Protein AF-A0A7S1ZWK5-F1 (afdb_monomer_lite)

Foldseek 3Di:
DVQKDKDFAPAWDFAFKDKFFDDDPPLQFQFKKWKWFALDHDPDRVVCVDPVNVVRIDTQDMWGADGVRGITMDGGPGTDTHRMMMIGRPDTDDDPPPDDD

Organism: Trieres chinensis (NCBI:txid1514140)

Secondary structure (DSSP, 8-state):
-TTEEEEEEEEEEEEEEEEEE---TT---EEEEEEEEE----SSTTGGGSGGGGGG-EEEEEEE--TT--EEEEEEEEEEEEEEEEEEEEEEPPP------

Radius of gyration: 15.37 Å; chains: 1; bounding box: 41×22×47 Å

pLDDT: mean 90.52, std 11.63, range [41.53, 98.31]

Structure (mmCIF, N/CA/C/O backbone):
data_AF-A0A7S1ZWK5-F1
#
_entry.id   AF-A0A7S1ZWK5-F1
#
loop_
_atom_site.group_PDB
_atom_site.id
_atom_site.type_symbol
_atom_site.label_atom_id
_atom_site.label_alt_id
_atom_site.label_comp_id
_atom_site.label_asym_id
_atom_site.label_entity_id
_atom_site.label_seq_id
_atom_site.pdbx_PDB_ins_code
_atom_site.Cartn_x
_atom_site.Cartn_y
_atom_site.Cartn_z
_atom_site.occupancy
_atom_site.B_iso_or_equiv
_atom_site.auth_seq_id
_atom_site.auth_comp_id
_atom_site.auth_asym_id
_atom_site.auth_atom_id
_atom_site.pdbx_PDB_model_num
ATOM 1 N N . ALA A 1 1 ? -8.407 -5.250 -11.833 1.00 64.88 1 ALA A N 1
ATOM 2 C CA . ALA A 1 1 ? -7.344 -4.417 -12.429 1.00 64.88 1 ALA A CA 1
ATOM 3 C C . ALA A 1 1 ? -6.062 -5.240 -12.571 1.00 64.88 1 ALA A C 1
ATOM 5 O O . ALA A 1 1 ? -5.727 -5.975 -11.651 1.00 64.88 1 ALA A O 1
ATOM 6 N N . GLU A 1 2 ? -5.389 -5.172 -13.724 1.00 78.69 2 GLU A N 1
ATOM 7 C CA . GLU A 1 2 ? -4.199 -5.983 -14.065 1.00 78.69 2 GLU A CA 1
ATOM 8 C C . GLU A 1 2 ? -2.979 -5.692 -13.168 1.00 78.69 2 GLU A C 1
ATOM 10 O O . GLU A 1 2 ? -2.162 -6.573 -12.901 1.00 78.69 2 GLU A O 1
ATOM 15 N N . PHE A 1 3 ? -2.874 -4.461 -12.670 1.00 89.75 3 PHE A N 1
ATOM 16 C CA . PHE A 1 3 ? -1.720 -3.952 -11.927 1.00 89.75 3 PHE A CA 1
ATOM 17 C C . PHE A 1 3 ? -2.019 -3.747 -10.442 1.00 89.75 3 PHE A C 1
ATOM 19 O O . PHE A 1 3 ? -1.500 -2.832 -9.806 1.00 89.75 3 PHE A O 1
ATOM 26 N N . THR A 1 4 ? -2.886 -4.592 -9.888 1.00 93.56 4 THR A N 1
ATOM 27 C CA . THR A 1 4 ? -3.359 -4.446 -8.515 1.00 93.56 4 THR A CA 1
ATOM 28 C C . THR A 1 4 ? -3.321 -5.776 -7.782 1.00 93.56 4 THR A C 1
ATOM 30 O O . THR A 1 4 ? -3.795 -6.791 -8.289 1.00 93.56 4 THR A O 1
ATOM 33 N N . SER A 1 5 ? -2.800 -5.749 -6.559 1.00 93.88 5 SER A N 1
ATOM 34 C CA . SER A 1 5 ? -2.851 -6.864 -5.616 1.00 93.88 5 SER A CA 1
ATOM 35 C C . SER A 1 5 ? -3.766 -6.512 -4.448 1.00 93.88 5 SER A C 1
ATOM 37 O O . SER A 1 5 ? -3.692 -5.405 -3.916 1.00 93.88 5 SER A O 1
ATOM 39 N N . PHE A 1 6 ? -4.601 -7.462 -4.033 1.00 96.12 6 PHE A N 1
ATOM 40 C CA . PHE A 1 6 ? -5.518 -7.324 -2.902 1.00 96.12 6 PHE A CA 1
ATOM 41 C C . PHE A 1 6 ? -5.129 -8.312 -1.809 1.00 96.12 6 PHE A C 1
ATOM 43 O O . PHE A 1 6 ? -4.804 -9.462 -2.102 1.00 96.12 6 PHE A O 1
ATOM 50 N N . VAL A 1 7 ? -5.172 -7.863 -0.558 1.00 95.88 7 VAL A N 1
ATOM 51 C CA . VAL A 1 7 ? -4.855 -8.677 0.616 1.00 95.88 7 VAL A CA 1
ATOM 52 C C . VAL A 1 7 ? -5.953 -8.495 1.653 1.00 95.88 7 VAL A C 1
ATOM 54 O O . VAL A 1 7 ? -6.209 -7.378 2.099 1.00 95.88 7 VAL A O 1
ATOM 57 N N . GLN A 1 8 ? -6.566 -9.603 2.061 1.00 96.50 8 GLN A N 1
ATOM 58 C CA . GLN A 1 8 ? -7.478 -9.662 3.198 1.00 96.50 8 GLN A CA 1
ATOM 59 C C . GLN A 1 8 ? -6.686 -10.033 4.451 1.00 96.50 8 GLN A C 1
ATOM 61 O O . GLN A 1 8 ? -5.955 -11.026 4.470 1.00 96.50 8 GLN A O 1
ATOM 66 N N . LEU A 1 9 ? -6.810 -9.231 5.505 1.00 95.69 9 LEU A N 1
ATOM 67 C CA . LEU A 1 9 ? -6.202 -9.537 6.793 1.00 95.69 9 LEU A CA 1
ATOM 68 C C . LEU A 1 9 ? -7.127 -10.463 7.582 1.00 95.69 9 LEU A C 1
ATOM 70 O O . LEU A 1 9 ? -8.345 -10.299 7.578 1.00 95.69 9 LEU A O 1
ATOM 74 N N . LYS A 1 10 ? -6.541 -11.402 8.333 1.00 93.44 10 LYS A N 1
ATOM 75 C CA . LYS A 1 10 ? -7.302 -12.312 9.206 1.00 93.44 10 LYS A CA 1
ATOM 76 C C . LYS A 1 10 ? -8.130 -11.556 10.253 1.00 93.44 10 LYS A C 1
ATOM 78 O O . LYS A 1 10 ? -9.217 -11.987 10.619 1.00 93.44 10 LYS A O 1
ATOM 83 N N . PHE A 1 11 ? -7.601 -10.432 10.730 1.00 94.12 11 PHE A N 1
ATOM 84 C CA . PHE A 1 11 ? -8.244 -9.547 11.691 1.00 94.12 11 PHE A CA 1
ATOM 85 C C . PHE A 1 11 ? -7.999 -8.097 11.299 1.00 94.12 11 PHE A C 1
ATOM 87 O O . PHE A 1 11 ? -7.081 -7.787 10.538 1.00 94.12 11 PHE A O 1
ATOM 94 N N . ARG A 1 12 ? -8.794 -7.198 11.876 1.00 96.75 12 ARG A N 1
ATOM 95 C CA . ARG A 1 12 ? -8.535 -5.768 11.780 1.00 96.75 12 ARG A CA 1
ATOM 96 C C . ARG A 1 12 ? -7.293 -5.422 12.605 1.00 96.75 12 ARG A C 1
ATOM 98 O O . ARG A 1 12 ? -7.235 -5.748 13.788 1.00 96.75 12 ARG A O 1
ATOM 105 N N . LEU A 1 13 ? -6.322 -4.763 11.983 1.00 97.31 13 LEU A N 1
ATOM 106 C CA . LEU A 1 13 ? -5.044 -4.401 12.596 1.00 97.31 13 LEU A CA 1
ATOM 107 C C . LEU A 1 13 ? -4.774 -2.907 12.428 1.00 97.31 13 LEU A C 1
ATOM 109 O O . LEU A 1 13 ? -5.136 -2.312 11.413 1.00 97.31 13 LEU A O 1
ATOM 113 N N . ALA A 1 14 ? -4.113 -2.312 13.419 1.00 98.06 14 ALA A N 1
ATOM 114 C CA . ALA A 1 14 ? -3.497 -1.001 13.273 1.00 98.06 14 ALA A CA 1
ATOM 115 C C . ALA A 1 14 ? -2.137 -1.176 12.582 1.00 98.06 14 ALA A C 1
ATOM 117 O O . ALA A 1 14 ? -1.234 -1.808 13.127 1.00 98.06 14 ALA A O 1
ATOM 118 N N . ILE A 1 15 ? -2.006 -0.644 11.372 1.00 97.25 15 ILE A N 1
ATOM 119 C CA . ILE A 1 15 ? -0.796 -0.720 10.555 1.00 97.25 15 ILE A CA 1
ATOM 120 C C . ILE A 1 15 ? -0.005 0.564 10.754 1.00 97.25 15 ILE A C 1
ATOM 122 O O . ILE A 1 15 ? -0.542 1.649 10.552 1.00 97.25 15 ILE A O 1
ATOM 126 N N . SER A 1 16 ? 1.266 0.441 11.124 1.00 97.75 16 SER A N 1
ATOM 127 C CA . SER A 1 16 ? 2.194 1.565 11.316 1.00 97.75 16 SER A CA 1
ATOM 128 C C . SER A 1 16 ? 3.328 1.594 10.290 1.00 97.75 16 SER A C 1
ATOM 130 O O . SER A 1 16 ? 3.933 2.640 10.070 1.00 97.75 16 SER A O 1
ATOM 132 N N . GLU A 1 17 ? 3.621 0.468 9.645 1.00 97.69 17 GLU A N 1
ATOM 133 C CA . GLU A 1 17 ? 4.715 0.343 8.689 1.00 97.69 17 GLU A CA 1
ATOM 134 C C . GLU A 1 17 ? 4.375 -0.707 7.633 1.00 97.69 17 GLU A C 1
ATOM 136 O O . GLU A 1 17 ? 3.726 -1.715 7.920 1.00 97.69 17 GLU A O 1
ATOM 141 N N .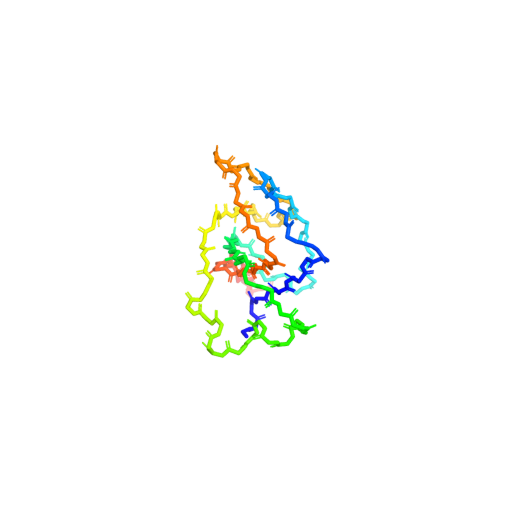 VAL A 1 18 ? 4.822 -0.462 6.404 1.00 96.56 18 VAL A N 1
ATOM 142 C CA . VAL A 1 18 ? 4.656 -1.377 5.276 1.00 96.56 18 VAL A CA 1
ATOM 143 C C . VAL A 1 18 ? 6.026 -1.650 4.678 1.00 96.56 18 VAL A C 1
ATOM 145 O O . VAL A 1 18 ? 6.741 -0.722 4.312 1.00 96.56 18 VAL A O 1
ATOM 148 N N . HIS A 1 19 ? 6.358 -2.933 4.538 1.00 96.69 19 HIS A N 1
ATOM 149 C CA . HIS A 1 19 ? 7.559 -3.417 3.858 1.00 96.69 19 HIS A CA 1
ATOM 150 C C . HIS A 1 19 ? 7.132 -4.291 2.684 1.00 96.69 19 HIS A C 1
ATOM 152 O O . HIS A 1 19 ? 6.445 -5.292 2.884 1.00 96.69 19 HIS A O 1
ATOM 158 N N . LEU A 1 20 ? 7.537 -3.935 1.467 1.00 94.25 20 LEU A N 1
ATOM 159 C CA . LEU A 1 20 ? 7.258 -4.718 0.268 1.00 94.25 20 LEU A CA 1
ATOM 160 C C . LEU A 1 20 ? 8.535 -5.318 -0.304 1.00 94.25 20 LEU A C 1
ATOM 162 O O . LEU A 1 20 ? 9.557 -4.644 -0.425 1.00 94.25 20 LEU A O 1
ATOM 166 N N . SER A 1 21 ? 8.433 -6.584 -0.705 1.00 93.69 21 SER A N 1
ATOM 167 C CA . SER A 1 21 ? 9.378 -7.238 -1.607 1.00 93.69 21 SER A CA 1
ATOM 168 C C . SER A 1 21 ? 8.663 -7.542 -2.918 1.00 93.69 21 SER A C 1
ATOM 170 O O . SER A 1 21 ? 7.636 -8.217 -2.922 1.00 93.69 21 SER A O 1
ATOM 172 N N . VAL A 1 22 ? 9.185 -7.020 -4.022 1.00 89.81 22 VAL A N 1
ATOM 173 C CA . VAL A 1 22 ? 8.607 -7.151 -5.358 1.00 89.81 22 VAL A CA 1
ATOM 174 C C . VAL A 1 22 ? 9.461 -8.092 -6.192 1.00 89.81 22 VAL A C 1
ATOM 176 O O . VAL A 1 22 ? 10.672 -7.911 -6.325 1.00 89.81 22 VAL A O 1
ATOM 179 N N . THR A 1 23 ? 8.806 -9.080 -6.794 1.00 87.81 23 THR A N 1
ATOM 180 C CA . THR A 1 23 ? 9.389 -9.959 -7.808 1.00 87.81 23 THR A CA 1
ATOM 181 C C . THR A 1 23 ? 8.702 -9.673 -9.135 1.00 87.81 23 THR A C 1
ATOM 183 O O . THR A 1 23 ? 7.506 -9.915 -9.284 1.00 87.81 23 THR A O 1
ATOM 186 N N . ASP A 1 24 ? 9.454 -9.151 -10.102 1.00 79.12 24 ASP A N 1
ATOM 187 C CA . ASP A 1 24 ? 8.944 -8.841 -11.437 1.00 79.12 24 ASP A CA 1
ATOM 188 C C . ASP A 1 24 ? 9.630 -9.712 -12.500 1.00 79.12 24 ASP A C 1
ATOM 190 O O . ASP A 1 24 ? 10.603 -9.287 -13.126 1.00 79.12 24 ASP A O 1
ATOM 194 N N . PRO A 1 25 ? 9.130 -10.937 -12.737 1.00 76.50 25 PRO A N 1
ATOM 195 C CA . PRO A 1 25 ? 9.724 -11.847 -13.715 1.00 76.50 25 PRO A CA 1
ATOM 196 C C . PRO A 1 25 ? 9.603 -11.335 -15.157 1.00 76.50 25 PRO A C 1
ATOM 198 O O . PRO A 1 25 ? 10.284 -11.835 -16.045 1.00 76.50 25 PRO A O 1
ATOM 201 N N . ARG A 1 26 ? 8.736 -10.344 -15.413 1.00 75.19 26 ARG A N 1
ATOM 202 C CA . ARG A 1 26 ? 8.509 -9.780 -16.751 1.00 75.19 26 ARG A CA 1
ATOM 203 C C . ARG A 1 26 ? 9.366 -8.546 -17.026 1.00 75.19 26 ARG A C 1
ATOM 205 O O . ARG A 1 26 ? 9.275 -8.000 -18.126 1.00 75.19 26 ARG A O 1
ATOM 212 N N . GLY A 1 27 ? 10.152 -8.078 -16.052 1.00 75.50 27 GLY A N 1
ATOM 213 C CA . GLY A 1 27 ? 11.000 -6.894 -16.201 1.00 75.50 27 GLY A CA 1
ATOM 214 C C . GLY A 1 27 ? 10.220 -5.659 -16.665 1.00 75.50 27 GLY A C 1
ATOM 215 O O . GLY A 1 27 ? 10.681 -4.920 -17.533 1.00 75.50 27 GLY A O 1
ATOM 216 N N . ARG A 1 28 ? 8.996 -5.470 -16.161 1.00 78.62 28 ARG A N 1
ATOM 217 C CA . ARG A 1 28 ? 8.217 -4.236 -16.338 1.00 78.62 28 ARG A CA 1
ATOM 218 C C . ARG A 1 28 ? 8.820 -3.077 -15.542 1.00 78.62 28 ARG A C 1
ATOM 220 O O . ARG A 1 28 ? 8.599 -1.939 -15.919 1.00 78.62 28 ARG A O 1
ATOM 227 N N . LEU A 1 29 ? 9.613 -3.372 -14.506 1.00 88.38 29 LEU A N 1
ATOM 228 C CA . LEU A 1 29 ? 10.346 -2.414 -13.677 1.00 88.38 29 LEU A CA 1
ATOM 229 C C . LEU A 1 29 ? 9.399 -1.398 -13.033 1.00 88.38 29 LEU A C 1
ATOM 231 O O . LEU A 1 29 ? 9.368 -0.230 -13.410 1.00 88.38 29 LEU A O 1
ATOM 235 N N . VAL A 1 30 ? 8.606 -1.846 -12.059 1.00 91.94 30 VAL A N 1
ATOM 236 C CA . VAL A 1 30 ? 7.736 -0.939 -11.299 1.00 91.94 30 VAL A CA 1
ATOM 237 C C . VAL A 1 30 ? 8.561 0.157 -10.614 1.00 91.94 30 VAL A C 1
ATOM 239 O O . VAL A 1 30 ? 9.618 -0.106 -10.042 1.00 91.94 30 VAL A O 1
ATOM 242 N N . LYS A 1 31 ? 8.067 1.390 -10.698 1.00 94.69 31 LYS A N 1
ATOM 243 C CA . LYS A 1 31 ? 8.673 2.587 -10.109 1.00 94.69 31 LYS A CA 1
ATOM 244 C C . LYS A 1 31 ? 7.888 3.053 -8.891 1.00 94.69 31 LYS A C 1
ATOM 246 O O . LYS A 1 31 ? 8.484 3.305 -7.848 1.00 94.69 31 LYS A O 1
ATOM 251 N N . THR A 1 32 ? 6.564 3.115 -9.010 1.00 96.12 32 THR A N 1
ATOM 252 C CA . THR A 1 32 ? 5.693 3.704 -7.987 1.00 96.12 32 THR A CA 1
ATOM 253 C C . THR A 1 32 ? 4.572 2.734 -7.631 1.00 96.12 32 THR A C 1
ATOM 255 O O . THR A 1 32 ? 3.865 2.245 -8.512 1.00 96.12 32 THR A O 1
ATOM 258 N N . ILE A 1 33 ? 4.399 2.462 -6.336 1.00 97.19 33 ILE A N 1
ATOM 259 C CA . ILE A 1 33 ? 3.345 1.593 -5.801 1.00 97.19 33 ILE A CA 1
ATOM 260 C C . ILE A 1 33 ? 2.487 2.395 -4.827 1.00 97.19 33 ILE A C 1
ATOM 262 O O . ILE A 1 33 ? 2.976 2.846 -3.793 1.00 97.19 33 ILE A O 1
ATOM 266 N N . GLY A 1 34 ? 1.204 2.554 -5.135 1.00 97.69 34 GLY A N 1
ATOM 267 C CA . GLY A 1 34 ? 0.223 3.111 -4.212 1.00 97.69 34 GLY A CA 1
ATOM 268 C C . GLY A 1 34 ? -0.209 2.063 -3.191 1.00 97.69 34 GLY A C 1
ATOM 269 O O . GLY A 1 34 ? -0.479 0.914 -3.551 1.00 97.69 34 GLY A O 1
ATOM 270 N N . VAL A 1 35 ? -0.279 2.455 -1.920 1.00 98.00 35 VAL A N 1
ATOM 271 C CA . VAL A 1 35 ? -0.747 1.597 -0.829 1.00 98.00 35 VAL A CA 1
ATOM 272 C C . VAL A 1 35 ? -2.044 2.159 -0.277 1.00 98.00 35 VAL A C 1
ATOM 274 O O . VAL A 1 35 ? -2.105 3.306 0.171 1.00 98.00 35 VAL A O 1
ATOM 277 N N . TYR A 1 36 ? -3.080 1.332 -0.320 1.00 98.00 36 TYR A N 1
ATOM 278 C CA . TYR A 1 36 ? -4.427 1.679 0.096 1.00 98.00 36 TYR A CA 1
ATOM 279 C C . TYR A 1 36 ? -4.927 0.683 1.130 1.00 98.00 36 TYR A C 1
ATOM 281 O O . TYR A 1 36 ? -4.520 -0.480 1.151 1.00 98.00 36 TYR A O 1
ATOM 289 N N . PHE A 1 37 ? -5.857 1.131 1.957 1.00 98.12 37 PHE A N 1
ATOM 290 C CA . PHE A 1 37 ? -6.481 0.312 2.977 1.00 98.12 37 PHE A CA 1
ATOM 291 C C . PHE A 1 37 ? -7.985 0.551 3.033 1.00 98.12 37 PHE A C 1
ATOM 293 O O . PHE A 1 37 ? -8.506 1.543 2.523 1.00 98.12 37 PHE A O 1
ATOM 300 N N . THR A 1 38 ? -8.672 -0.374 3.690 1.00 97.69 38 THR A N 1
ATOM 301 C CA . THR A 1 38 ? -10.040 -0.176 4.159 1.00 97.69 38 THR A CA 1
ATOM 302 C C . THR A 1 38 ? -10.259 -0.972 5.446 1.00 97.69 38 THR A C 1
ATOM 304 O O . THR A 1 38 ? -9.790 -2.113 5.550 1.00 97.69 38 THR A O 1
ATOM 307 N N . PRO A 1 39 ? -10.947 -0.415 6.461 1.00 97.38 39 PRO A N 1
ATOM 308 C CA . PRO A 1 39 ? -11.289 -1.145 7.680 1.00 97.38 39 PRO A CA 1
ATOM 309 C C . PRO A 1 39 ? -12.474 -2.103 7.484 1.00 97.38 39 PRO A C 1
ATOM 311 O O . PRO A 1 39 ? -12.757 -2.903 8.382 1.00 97.38 39 PRO A O 1
ATOM 314 N N . ARG A 1 40 ? -13.201 -2.017 6.359 1.00 95.50 40 ARG A N 1
ATOM 315 C CA . ARG A 1 40 ? -14.408 -2.814 6.110 1.00 95.50 40 ARG A CA 1
ATOM 316 C C . ARG A 1 40 ? -14.040 -4.261 5.804 1.00 95.50 40 ARG A C 1
ATOM 318 O O . ARG A 1 40 ? -13.302 -4.502 4.859 1.00 95.50 40 ARG A O 1
ATOM 325 N N . GLN A 1 41 ? -14.546 -5.202 6.596 1.00 93.62 41 GLN A N 1
ATOM 326 C CA . GLN A 1 41 ? -14.307 -6.634 6.409 1.00 93.62 41 GLN A CA 1
ATOM 327 C C . GLN A 1 41 ? -15.122 -7.183 5.233 1.00 93.62 41 GLN A C 1
ATOM 329 O O . GLN A 1 41 ? -16.205 -6.677 4.949 1.00 93.62 41 GLN A O 1
ATOM 334 N N . VAL A 1 42 ? -14.594 -8.229 4.603 1.00 94.19 42 VAL A N 1
ATOM 335 C CA . VAL A 1 42 ? -15.253 -9.027 3.558 1.00 94.19 42 VAL A CA 1
ATOM 336 C C . VAL A 1 42 ? -15.261 -10.492 3.976 1.00 94.19 42 VAL A C 1
ATOM 338 O O . VAL A 1 42 ? -14.439 -10.885 4.814 1.00 94.19 42 VAL A O 1
ATOM 341 N N . GLY A 1 43 ? -16.174 -11.284 3.417 1.00 91.75 43 GLY A N 1
ATOM 342 C CA . GLY A 1 43 ? -16.162 -12.737 3.573 1.00 91.75 43 GLY A CA 1
ATOM 343 C C . GLY A 1 43 ? -15.087 -13.379 2.699 1.00 91.75 43 GLY A C 1
ATOM 344 O O . GLY A 1 43 ? -14.358 -14.252 3.167 1.00 91.75 43 GLY A O 1
ATOM 345 N N . ASP A 1 44 ? -14.941 -12.881 1.472 1.00 91.62 44 ASP A N 1
ATOM 346 C CA . ASP A 1 44 ? -13.990 -13.365 0.473 1.00 91.62 44 ASP A CA 1
ATOM 347 C C . ASP A 1 44 ? -13.171 -12.229 -0.168 1.00 91.62 44 ASP A C 1
ATOM 349 O O . ASP A 1 44 ? -13.648 -11.112 -0.380 1.00 91.62 44 ASP A O 1
ATOM 353 N N . VAL A 1 45 ? -11.921 -12.523 -0.539 1.00 91.56 45 VAL A N 1
ATOM 354 C CA . VAL A 1 45 ? -11.015 -11.554 -1.184 1.00 91.56 45 VAL A CA 1
ATOM 355 C C . VAL A 1 45 ? -11.520 -11.093 -2.561 1.00 91.56 45 VAL A C 1
ATOM 357 O O . VAL A 1 45 ? -11.125 -10.031 -3.042 1.00 91.56 45 VAL A O 1
ATOM 360 N N . GLY A 1 46 ? -12.381 -11.871 -3.221 1.00 92.56 46 GLY A N 1
ATOM 361 C CA . GLY A 1 46 ? -13.020 -11.530 -4.487 1.00 92.56 46 GLY A CA 1
ATOM 362 C C . GLY A 1 46 ? -13.948 -10.321 -4.387 1.00 92.56 46 GLY A C 1
ATOM 363 O O . GLY A 1 46 ? -13.985 -9.528 -5.327 1.00 92.56 46 GLY A O 1
ATOM 364 N N . GLU A 1 47 ? -14.602 -10.113 -3.240 1.00 93.19 47 GLU A N 1
ATOM 365 C CA . GLU A 1 47 ? -15.475 -8.953 -2.989 1.00 93.19 47 GLU A CA 1
ATOM 366 C C . GLU A 1 47 ? -14.709 -7.627 -3.096 1.00 93.19 47 GLU A C 1
ATOM 368 O O . GLU A 1 47 ? -15.233 -6.627 -3.573 1.00 93.19 47 GLU A O 1
ATOM 373 N N . LEU A 1 48 ? -13.420 -7.623 -2.739 1.00 93.75 48 LEU A N 1
ATOM 374 C CA . LEU A 1 48 ? -12.559 -6.435 -2.801 1.00 93.75 48 LEU A CA 1
ATOM 375 C C . LEU A 1 48 ? -12.337 -5.900 -4.220 1.00 93.75 48 LEU A C 1
ATOM 377 O O . LEU A 1 48 ? -11.867 -4.771 -4.385 1.00 93.75 48 LEU A O 1
ATOM 381 N N . LYS A 1 49 ? -12.613 -6.726 -5.235 1.00 92.00 49 LYS A N 1
ATOM 382 C CA . LYS A 1 49 ? -12.454 -6.392 -6.653 1.00 92.00 49 LYS A CA 1
ATOM 383 C C . LYS A 1 49 ? -13.728 -5.815 -7.268 1.00 92.00 49 LYS A C 1
ATOM 385 O O . LYS A 1 49 ? -13.661 -5.381 -8.415 1.00 92.00 49 LYS A O 1
ATOM 390 N N . ALA A 1 50 ? -14.852 -5.863 -6.555 1.00 90.50 50 ALA A N 1
ATOM 391 C CA . ALA A 1 50 ? -16.129 -5.366 -7.039 1.00 90.50 50 ALA A CA 1
ATOM 392 C C . ALA A 1 50 ? -16.168 -3.828 -7.055 1.00 90.50 50 ALA A C 1
ATOM 394 O O . ALA A 1 50 ? -15.489 -3.154 -6.272 1.00 90.50 50 ALA A O 1
ATOM 395 N N . ASP A 1 51 ? -16.962 -3.272 -7.970 1.00 87.81 51 ASP A N 1
ATOM 396 C CA . ASP A 1 51 ? -17.026 -1.825 -8.210 1.00 87.81 51 ASP A CA 1
ATOM 397 C C . ASP A 1 51 ? -17.570 -1.049 -7.002 1.00 87.81 51 ASP A C 1
ATOM 399 O O . ASP A 1 51 ? -17.146 0.078 -6.741 1.00 87.81 51 ASP A O 1
ATOM 403 N N . ASP A 1 52 ? -18.451 -1.665 -6.213 1.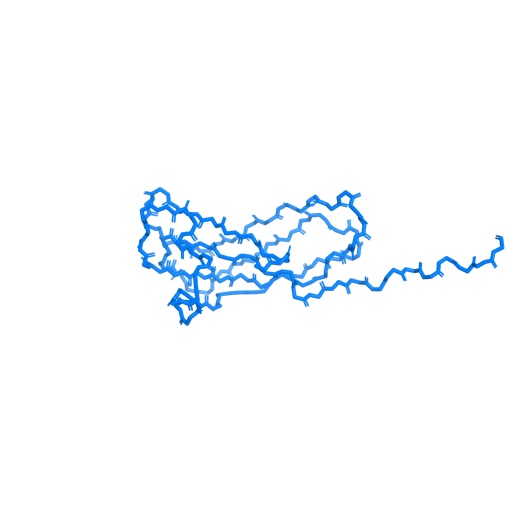00 89.19 52 ASP A N 1
ATOM 404 C CA . ASP A 1 52 ? -18.998 -1.096 -4.977 1.00 89.19 52 ASP A CA 1
ATOM 405 C C . ASP A 1 52 ? -17.936 -0.922 -3.875 1.00 89.19 52 ASP A C 1
ATOM 407 O O . ASP A 1 52 ? -18.082 -0.069 -2.996 1.00 89.19 52 ASP A O 1
ATOM 411 N N . TYR A 1 53 ? -16.838 -1.680 -3.944 1.00 89.31 53 TYR A N 1
ATOM 412 C CA . TYR A 1 53 ? -15.692 -1.559 -3.046 1.00 89.31 53 TYR A CA 1
ATOM 413 C C . TYR A 1 53 ? -14.689 -0.487 -3.479 1.00 89.31 53 TYR A C 1
ATOM 415 O O . TYR A 1 53 ? -13.917 -0.001 -2.649 1.00 89.31 53 TYR A O 1
ATOM 423 N N . SER A 1 54 ? -14.708 -0.078 -4.750 1.00 89.94 54 SER A N 1
ATOM 424 C CA . SER A 1 54 ? -13.827 0.961 -5.297 1.00 89.94 54 SER A CA 1
ATOM 425 C C . SER A 1 54 ? -13.773 2.256 -4.455 1.00 89.94 54 SER A C 1
ATOM 427 O O . SER A 1 54 ? -12.667 2.666 -4.087 1.00 89.94 54 SER A O 1
ATOM 429 N N . PRO A 1 55 ? -14.904 2.873 -4.040 1.00 94.38 55 PRO A N 1
ATOM 430 C CA . PRO A 1 55 ? -14.885 4.110 -3.249 1.00 94.38 55 PRO A CA 1
ATOM 431 C C . PRO A 1 55 ? -14.442 3.920 -1.789 1.00 94.38 55 PRO A C 1
ATOM 433 O O . PRO A 1 55 ? -14.241 4.902 -1.078 1.00 94.38 55 PRO A O 1
ATOM 436 N N . LEU A 1 56 ? -14.304 2.678 -1.314 1.00 95.62 56 LEU A N 1
ATOM 437 C CA . LEU A 1 56 ? -13.958 2.376 0.079 1.00 95.62 56 LEU A CA 1
ATOM 438 C C . LEU A 1 56 ? -12.447 2.355 0.333 1.00 95.62 56 LEU A C 1
ATOM 440 O O . LEU A 1 56 ? -12.026 2.232 1.487 1.00 95.62 56 LEU A O 1
ATOM 444 N N . TRP A 1 57 ? -11.638 2.439 -0.723 1.00 97.19 57 TRP A N 1
ATOM 445 C CA . TRP A 1 57 ? -10.184 2.449 -0.631 1.00 97.19 57 TRP A CA 1
ATOM 446 C C . TRP A 1 57 ? -9.659 3.833 -0.267 1.00 97.19 57 TRP A C 1
ATOM 448 O O . TRP A 1 57 ? -9.883 4.810 -0.975 1.00 97.19 57 TRP A O 1
ATOM 458 N N . GLN A 1 58 ? -8.874 3.896 0.803 1.00 97.62 58 GLN A N 1
ATOM 459 C CA . GLN A 1 58 ? -8.184 5.107 1.234 1.00 97.62 58 GLN A CA 1
ATOM 460 C C . GLN A 1 58 ? -6.685 4.926 1.039 1.00 97.62 58 GLN A C 1
ATOM 462 O O . GLN A 1 5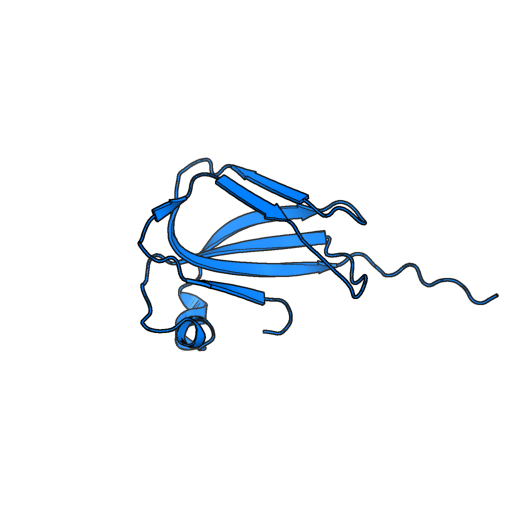8 ? -6.124 3.923 1.477 1.00 97.62 58 GLN A O 1
ATOM 467 N N . GLN A 1 59 ? -6.023 5.875 0.379 1.00 97.50 59 GLN A N 1
ATOM 468 C CA . GLN A 1 59 ? -4.572 5.826 0.227 1.00 97.50 59 GLN A CA 1
ATOM 469 C C . GLN A 1 59 ? -3.904 6.190 1.553 1.00 97.50 59 GLN A C 1
ATOM 471 O O . GLN A 1 59 ? -4.238 7.207 2.155 1.00 97.50 59 GLN A O 1
ATOM 476 N N . CYS A 1 60 ? -2.955 5.373 2.003 1.00 96.94 60 CYS A N 1
ATOM 477 C CA . CYS A 1 60 ? -2.170 5.643 3.209 1.00 96.94 60 CYS A CA 1
ATOM 478 C C . CYS A 1 60 ? -0.681 5.850 2.924 1.00 96.94 60 CYS A C 1
ATOM 480 O O . CYS A 1 60 ? 0.048 6.319 3.794 1.00 96.94 60 CYS A O 1
ATOM 482 N N . GLY A 1 61 ? -0.220 5.547 1.712 1.00 96.62 61 GLY A N 1
ATOM 483 C CA . GLY A 1 61 ? 1.149 5.836 1.328 1.00 96.62 61 GLY A CA 1
ATOM 484 C C . GLY A 1 61 ? 1.455 5.531 -0.125 1.00 96.62 61 GLY A C 1
ATOM 485 O O . GLY A 1 61 ? 0.625 5.018 -0.883 1.00 96.62 61 GLY A O 1
ATOM 486 N N . THR A 1 62 ? 2.691 5.847 -0.481 1.00 97.00 62 THR A N 1
ATOM 487 C CA . THR A 1 62 ? 3.284 5.549 -1.778 1.00 97.00 62 THR A CA 1
ATOM 488 C C . THR A 1 62 ? 4.691 5.029 -1.541 1.00 97.00 62 THR A C 1
ATOM 490 O O . THR A 1 62 ? 5.441 5.582 -0.739 1.00 97.00 62 THR A O 1
ATOM 493 N N . LEU A 1 63 ? 5.043 3.958 -2.237 1.00 96.62 63 LEU A N 1
ATOM 494 C CA . LEU A 1 63 ? 6.370 3.366 -2.232 1.00 96.62 63 LEU A CA 1
ATOM 495 C C . LEU A 1 63 ? 7.046 3.638 -3.567 1.00 96.62 63 LEU A C 1
ATOM 497 O O . LEU A 1 63 ? 6.461 3.391 -4.621 1.00 96.62 63 LEU A O 1
ATOM 501 N N . SER A 1 64 ? 8.292 4.090 -3.499 1.00 95.31 64 SER A N 1
ATOM 502 C CA . SER A 1 64 ? 9.144 4.277 -4.667 1.00 95.31 64 SER A CA 1
ATOM 503 C C . SER A 1 64 ? 10.206 3.186 -4.698 1.00 95.31 64 SER A C 1
ATOM 505 O O . SER A 1 64 ? 10.898 2.954 -3.706 1.00 95.31 64 SER A O 1
ATOM 507 N N . LEU A 1 65 ? 10.345 2.526 -5.840 1.00 94.06 65 LEU A N 1
ATOM 508 C CA . LEU A 1 65 ? 11.404 1.566 -6.117 1.00 94.06 65 LEU A CA 1
ATOM 509 C C . LEU A 1 65 ? 12.394 2.195 -7.086 1.00 94.06 65 LEU A C 1
ATOM 511 O O . LEU A 1 65 ? 11.997 2.823 -8.064 1.00 94.06 65 LEU A O 1
ATOM 515 N N . SER A 1 66 ? 13.687 2.012 -6.824 1.00 92.19 66 SER A N 1
ATOM 516 C CA . SER A 1 66 ? 14.719 2.318 -7.811 1.00 92.19 66 SER A CA 1
ATOM 517 C C . SER A 1 66 ? 14.600 1.377 -9.012 1.00 92.19 66 SER A C 1
ATOM 519 O O . SER A 1 66 ? 14.009 0.298 -8.931 1.00 92.19 66 SER A O 1
ATOM 521 N N . ARG A 1 67 ? 15.192 1.755 -10.148 1.00 90.12 67 ARG A N 1
ATOM 522 C CA . ARG A 1 67 ? 15.225 0.895 -11.336 1.00 90.12 67 ARG A CA 1
ATOM 523 C C . ARG A 1 67 ? 15.914 -0.434 -11.003 1.00 90.12 67 ARG A C 1
ATOM 525 O O . ARG A 1 67 ? 17.085 -0.445 -10.639 1.00 90.12 67 ARG A O 1
ATOM 532 N N . GLY A 1 68 ? 15.183 -1.543 -11.129 1.00 85.75 68 GLY A N 1
ATOM 533 C CA . GLY A 1 68 ? 15.660 -2.884 -10.754 1.00 85.75 68 GLY A CA 1
ATOM 534 C C . GLY A 1 68 ? 15.639 -3.172 -9.246 1.00 85.75 68 GLY A C 1
ATOM 535 O O . GLY A 1 68 ? 16.019 -4.263 -8.829 1.00 85.75 68 GLY A O 1
ATOM 536 N N . GLY A 1 69 ? 15.185 -2.222 -8.427 1.00 90.31 69 GLY A N 1
ATOM 537 C CA . GLY A 1 69 ? 14.985 -2.412 -7.000 1.00 90.31 69 GLY A CA 1
ATOM 538 C C . GLY A 1 69 ? 13.861 -3.406 -6.722 1.00 90.31 69 GLY A C 1
ATOM 539 O O . GLY A 1 69 ? 12.853 -3.457 -7.424 1.00 90.31 69 GLY A O 1
ATOM 540 N N . THR A 1 70 ? 14.037 -4.195 -5.668 1.00 92.00 70 THR A N 1
ATOM 541 C CA . THR A 1 70 ? 13.092 -5.251 -5.275 1.00 92.00 70 THR A CA 1
ATOM 542 C C . THR A 1 70 ? 12.466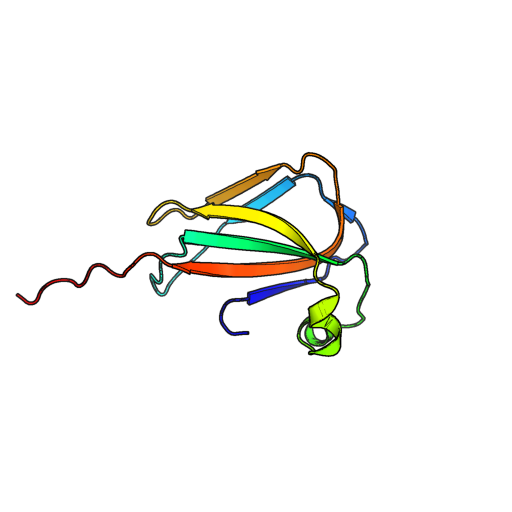 -5.008 -3.911 1.00 92.00 70 THR A C 1
ATOM 544 O O . THR A 1 70 ? 11.613 -5.783 -3.497 1.00 92.00 70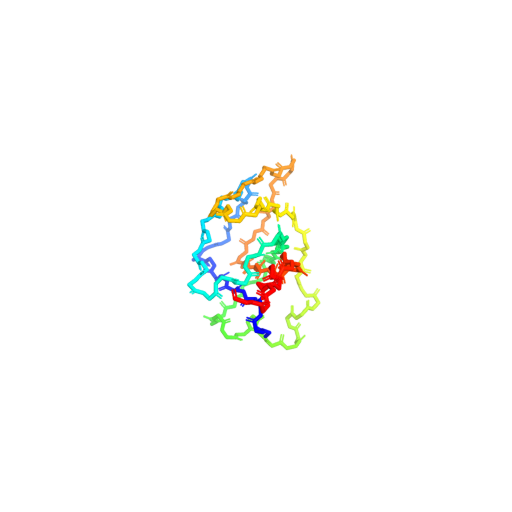 THR A O 1
ATOM 547 N N . ARG A 1 71 ? 12.878 -3.963 -3.186 1.00 94.56 71 ARG A N 1
ATOM 548 C CA . ARG A 1 71 ? 12.408 -3.682 -1.825 1.00 94.56 71 ARG A CA 1
ATOM 549 C C . ARG A 1 71 ? 12.118 -2.206 -1.630 1.00 94.56 71 ARG A C 1
ATOM 551 O O . ARG A 1 71 ? 12.924 -1.370 -2.025 1.00 94.56 71 ARG A O 1
ATOM 558 N N . ALA A 1 72 ? 11.001 -1.913 -0.980 1.00 95.50 72 ALA A N 1
ATOM 559 C CA . ALA A 1 72 ? 10.648 -0.569 -0.551 1.00 95.50 72 ALA A CA 1
ATOM 560 C C . ALA A 1 72 ? 9.829 -0.644 0.741 1.00 95.50 72 ALA A C 1
ATOM 562 O O . ALA A 1 72 ? 9.063 -1.590 0.944 1.00 95.50 72 ALA A O 1
ATOM 563 N N . SER A 1 73 ? 9.987 0.350 1.608 1.00 96.81 73 SER A N 1
ATOM 564 C CA . SER A 1 73 ? 9.216 0.461 2.841 1.00 96.81 73 SER A CA 1
ATOM 565 C C . SER A 1 73 ? 8.862 1.908 3.155 1.00 96.81 73 SER A C 1
ATOM 567 O O . SER A 1 73 ? 9.520 2.841 2.692 1.00 96.81 73 SER A O 1
ATOM 569 N N . PHE A 1 74 ? 7.793 2.094 3.925 1.00 96.31 74 PHE A N 1
ATOM 570 C CA . PHE A 1 74 ? 7.445 3.387 4.500 1.00 96.31 74 PHE A CA 1
ATOM 571 C C . PHE A 1 74 ? 6.802 3.209 5.872 1.00 96.31 74 PHE A C 1
ATOM 573 O O . PHE A 1 74 ? 6.137 2.205 6.142 1.00 96.31 74 PHE A O 1
ATOM 580 N N . LYS A 1 75 ? 6.984 4.221 6.722 1.00 97.31 75 LYS A N 1
ATOM 581 C CA . LYS A 1 75 ? 6.336 4.339 8.029 1.00 97.31 75 LYS A CA 1
ATOM 582 C C . LYS A 1 75 ? 5.218 5.363 7.950 1.00 97.31 75 LYS A C 1
ATOM 584 O O . LYS A 1 75 ? 5.391 6.434 7.374 1.00 97.31 75 LYS A O 1
ATOM 589 N N . LEU A 1 76 ? 4.087 5.031 8.549 1.00 95.56 76 LEU A N 1
ATOM 590 C CA . LEU A 1 76 ? 2.960 5.934 8.701 1.00 95.56 76 LEU A CA 1
ATOM 591 C C . LEU A 1 76 ? 3.208 6.862 9.888 1.00 95.56 76 LEU A C 1
ATOM 593 O O . LEU A 1 76 ? 3.578 6.407 10.969 1.00 95.56 76 LEU A O 1
ATOM 597 N N . THR A 1 77 ? 2.946 8.158 9.711 1.00 94.06 77 THR A N 1
ATOM 598 C CA . THR A 1 77 ? 2.977 9.129 10.819 1.00 94.06 77 THR A CA 1
ATOM 599 C C . THR A 1 77 ? 1.919 8.805 11.872 1.00 94.06 77 THR A C 1
ATOM 601 O O . THR A 1 77 ? 2.133 9.005 13.064 1.00 94.06 77 THR A O 1
ATOM 604 N N . THR A 1 78 ? 0.777 8.273 11.436 1.00 94.94 78 THR A N 1
ATOM 605 C CA . THR A 1 78 ? -0.306 7.820 12.306 1.00 94.94 78 THR A CA 1
ATOM 606 C C . THR A 1 78 ? -0.757 6.440 11.845 1.00 94.94 78 THR A C 1
ATOM 608 O O . THR A 1 78 ? -1.044 6.283 10.656 1.00 94.94 78 THR A O 1
ATOM 611 N N . PRO A 1 79 ? -0.826 5.437 12.741 1.00 97.56 79 PRO A N 1
ATOM 612 C CA . PRO A 1 79 ? -1.287 4.114 12.358 1.00 97.56 79 PRO A CA 1
ATOM 613 C C . PRO A 1 79 ? -2.689 4.148 11.746 1.00 97.56 79 PRO A C 1
ATOM 615 O O . PRO A 1 79 ? -3.577 4.833 12.255 1.00 97.56 79 PRO A O 1
ATOM 618 N N . VAL A 1 80 ? -2.901 3.375 10.682 1.00 97.62 80 VAL A N 1
ATOM 619 C CA . VAL A 1 80 ? -4.213 3.235 10.039 1.00 97.62 80 VAL A CA 1
ATOM 620 C C . VAL A 1 80 ? -4.834 1.899 10.401 1.00 97.62 80 VAL A C 1
ATOM 622 O O . VAL A 1 80 ? -4.164 0.868 10.429 1.00 97.62 80 VAL A O 1
ATOM 625 N N . VAL A 1 81 ? -6.130 1.902 10.681 1.00 98.31 81 VAL A N 1
ATOM 626 C CA . VAL A 1 81 ? -6.861 0.680 11.005 1.00 98.31 81 VAL A CA 1
ATOM 627 C C . VAL A 1 81 ? -7.348 0.036 9.711 1.00 98.31 81 VAL A C 1
ATOM 629 O O . VAL A 1 81 ? -8.176 0.605 9.004 1.00 98.31 81 VAL A O 1
ATOM 632 N N . ALA A 1 82 ? -6.861 -1.164 9.410 1.00 98.19 82 ALA A N 1
ATOM 633 C CA . ALA A 1 82 ? -7.158 -1.872 8.172 1.00 98.19 82 ALA A CA 1
ATOM 634 C C . ALA A 1 82 ? -7.702 -3.276 8.443 1.00 98.19 82 ALA A C 1
ATOM 636 O O . ALA A 1 82 ? -7.264 -3.961 9.364 1.00 98.19 82 ALA A O 1
ATOM 637 N N . ALA A 1 83 ? -8.645 -3.708 7.610 1.00 97.81 83 ALA A N 1
ATOM 638 C CA . ALA A 1 83 ? -9.033 -5.108 7.445 1.00 97.81 83 ALA A CA 1
ATOM 639 C C . ALA A 1 83 ? -8.567 -5.652 6.088 1.00 97.81 83 ALA A C 1
ATOM 641 O O . ALA A 1 83 ? -8.360 -6.852 5.952 1.00 97.81 83 ALA A O 1
ATOM 642 N N . ASN A 1 84 ? -8.368 -4.774 5.101 1.00 97.94 84 ASN A N 1
ATOM 643 C CA . ASN A 1 84 ? -7.842 -5.136 3.793 1.00 97.94 84 ASN A CA 1
ATOM 644 C C . ASN A 1 84 ? -6.829 -4.105 3.306 1.00 97.94 84 ASN A C 1
ATOM 646 O O . ASN A 1 84 ? -6.894 -2.928 3.676 1.00 97.94 84 ASN A O 1
ATOM 650 N N . LEU A 1 85 ? -5.931 -4.561 2.439 1.00 97.62 85 LEU A N 1
ATOM 651 C CA . LEU A 1 85 ? -4.928 -3.758 1.757 1.00 97.62 85 LEU A CA 1
ATOM 652 C C . LEU A 1 85 ? -5.058 -3.921 0.243 1.00 97.62 85 LEU A C 1
ATOM 654 O O . LEU A 1 85 ? -5.340 -5.013 -0.255 1.00 97.62 85 LEU A O 1
ATOM 658 N N . LYS A 1 86 ? -4.802 -2.834 -0.479 1.00 97.38 86 LYS A N 1
ATOM 659 C CA . LYS A 1 86 ? -4.676 -2.807 -1.935 1.00 97.38 86 LYS A CA 1
ATOM 660 C C . LYS A 1 86 ? -3.333 -2.180 -2.293 1.00 97.38 86 LYS A C 1
ATOM 662 O O . LYS A 1 86 ? -2.999 -1.098 -1.813 1.00 97.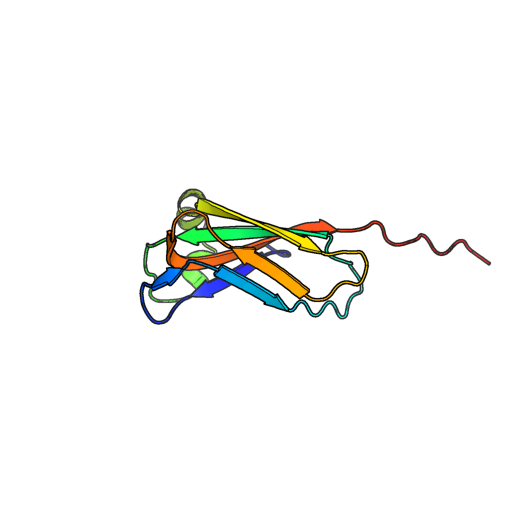38 86 LYS A O 1
ATOM 667 N N . PHE A 1 87 ? -2.584 -2.860 -3.152 1.00 96.94 87 PHE A N 1
ATOM 668 C CA . PHE A 1 87 ? -1.327 -2.379 -3.718 1.00 96.94 87 PHE A CA 1
ATOM 669 C C . PHE A 1 87 ? -1.514 -2.164 -5.209 1.00 96.94 87 PHE A C 1
ATOM 671 O O . PHE A 1 87 ? -1.855 -3.106 -5.922 1.00 96.94 87 PHE A O 1
ATOM 678 N N . GLU A 1 88 ? -1.297 -0.942 -5.675 1.00 95.75 88 GLU A N 1
ATOM 679 C CA . GLU A 1 88 ? -1.519 -0.555 -7.066 1.00 95.75 88 GLU A CA 1
ATOM 680 C C . GLU A 1 88 ? -0.202 -0.113 -7.697 1.00 95.75 88 GLU A C 1
ATOM 682 O O . GLU A 1 88 ? 0.465 0.775 -7.172 1.00 95.75 88 GLU A O 1
ATOM 687 N N . TYR A 1 89 ? 0.207 -0.744 -8.797 1.00 94.19 89 TYR A N 1
ATOM 688 C CA . TYR A 1 89 ? 1.415 -0.355 -9.523 1.00 94.19 89 TYR A CA 1
ATOM 689 C C . TYR A 1 89 ? 1.080 0.829 -10.435 1.00 94.19 89 TYR A C 1
ATOM 691 O O . TYR A 1 89 ? 0.535 0.652 -11.522 1.00 94.19 89 TYR A O 1
ATOM 699 N N . LEU A 1 90 ? 1.372 2.035 -9.946 1.00 95.00 90 LEU A N 1
ATOM 700 C CA . LEU A 1 90 ? 0.956 3.303 -10.548 1.00 95.00 90 LEU A CA 1
ATOM 701 C C . LEU A 1 90 ? 1.848 3.718 -11.721 1.00 95.00 90 LEU A C 1
ATOM 703 O O . LEU A 1 90 ? 1.382 4.340 -12.669 1.00 95.00 90 LEU A O 1
ATOM 707 N N . GLU A 1 91 ? 3.139 3.399 -11.644 1.00 94.44 91 GLU A N 1
ATOM 708 C CA . GLU A 1 91 ? 4.126 3.827 -12.633 1.00 94.44 91 GLU A CA 1
ATOM 709 C C . GLU A 1 91 ? 5.193 2.750 -12.832 1.00 94.44 91 GLU A C 1
ATOM 711 O O . GLU A 1 91 ? 5.616 2.085 -11.880 1.00 94.44 91 GLU A O 1
ATOM 716 N N . PHE A 1 92 ? 5.666 2.622 -14.069 1.00 93.06 92 PHE A N 1
ATOM 717 C CA . PHE A 1 92 ? 6.744 1.728 -14.476 1.00 93.06 92 PHE A CA 1
ATOM 718 C C . PHE A 1 92 ? 7.858 2.542 -15.129 1.00 93.06 92 PHE A C 1
ATOM 720 O O . PHE A 1 92 ? 7.599 3.549 -15.785 1.00 93.06 92 PHE A O 1
ATOM 727 N N . TYR A 1 93 ? 9.103 2.106 -14.968 1.00 92.00 93 TYR A N 1
ATOM 728 C CA . TYR A 1 93 ? 10.207 2.666 -15.733 1.00 92.00 93 TYR A CA 1
ATOM 729 C C . TYR A 1 93 ? 10.058 2.312 -17.210 1.00 92.00 93 TYR A C 1
ATOM 731 O O . TYR A 1 93 ? 9.677 1.195 -17.564 1.00 92.00 93 TYR A O 1
ATOM 739 N N . GLU A 1 94 ? 10.449 3.240 -18.079 1.00 86.19 94 GLU A N 1
ATOM 740 C CA . GLU A 1 94 ? 10.579 2.945 -19.499 1.00 86.19 94 GLU A CA 1
ATOM 741 C C . GLU A 1 94 ? 11.537 1.768 -19.697 1.00 86.19 94 GLU A C 1
ATOM 743 O O . GLU A 1 94 ? 12.677 1.752 -19.195 1.00 86.19 94 GLU A O 1
ATOM 748 N N . ARG A 1 95 ? 11.078 0.775 -20.465 1.00 76.06 95 ARG A N 1
ATOM 749 C CA . ARG A 1 95 ? 11.982 -0.234 -21.005 1.00 76.06 95 ARG A CA 1
ATOM 750 C C . ARG A 1 95 ? 13.015 0.518 -21.819 1.00 76.06 95 ARG A C 1
ATOM 752 O O . ARG A 1 95 ? 12.650 1.286 -22.703 1.00 76.06 95 ARG A O 1
ATOM 759 N N . SER A 1 96 ? 14.295 0.297 -21.521 1.00 64.12 96 SER A N 1
ATOM 760 C CA . SER A 1 96 ? 15.333 0.735 -22.444 1.00 64.12 96 SER A CA 1
ATOM 761 C C . SER A 1 96 ? 14.978 0.094 -23.776 1.00 64.12 96 SER A C 1
ATOM 763 O O . SER A 1 96 ? 14.973 -1.134 -23.870 1.00 64.12 96 SER A O 1
ATOM 765 N N . ALA A 1 97 ? 14.604 0.901 -24.766 1.00 57.91 97 ALA A N 1
ATOM 766 C CA . ALA A 1 97 ? 14.585 0.446 -26.137 1.00 57.91 97 ALA A CA 1
ATOM 767 C C . ALA A 1 97 ? 16.030 0.040 -26.419 1.00 57.91 97 ALA A C 1
ATOM 769 O O . ALA A 1 97 ? 16.898 0.890 -26.605 1.00 57.91 97 ALA A O 1
ATOM 770 N N . GLY A 1 98 ? 16.317 -1.256 -26.301 1.00 52.81 98 GLY A N 1
ATOM 771 C CA . GLY A 1 98 ? 17.549 -1.820 -26.808 1.00 52.81 98 GLY A CA 1
ATOM 772 C C . GLY A 1 98 ? 17.549 -1.485 -28.284 1.00 52.81 98 GLY A C 1
ATOM 773 O O . GLY A 1 98 ? 16.761 -2.050 -29.040 1.00 52.81 98 GLY A O 1
ATOM 774 N N . GLY A 1 99 ? 18.338 -0.475 -28.645 1.00 45.41 99 GLY A N 1
ATOM 775 C CA . GLY A 1 99 ? 18.551 -0.097 -30.022 1.00 45.41 99 GLY A CA 1
ATOM 776 C C . GLY A 1 99 ? 18.923 -1.344 -30.805 1.00 45.41 99 GLY A C 1
ATOM 777 O O . GLY A 1 99 ? 19.755 -2.139 -30.376 1.00 45.41 99 GLY A O 1
ATOM 778 N N . THR A 1 100 ? 18.265 -1.513 -31.941 1.00 47.53 100 THR A N 1
ATOM 779 C CA . THR A 1 100 ? 18.711 -2.373 -33.029 1.00 47.53 100 THR A CA 1
ATOM 780 C C . THR A 1 100 ? 20.212 -2.183 -33.244 1.00 47.53 100 THR A C 1
ATOM 782 O O . THR A 1 100 ? 20.617 -1.102 -33.678 1.00 47.53 100 THR A O 1
ATOM 785 N N . ARG A 1 101 ? 21.006 -3.216 -32.945 1.00 41.53 101 ARG A N 1
ATOM 786 C CA . ARG A 1 101 ? 22.095 -3.768 -33.770 1.00 41.53 101 ARG A CA 1
ATOM 787 C C . ARG A 1 101 ? 22.805 -4.901 -33.044 1.00 41.53 101 ARG A C 1
ATOM 789 O O . ARG A 1 101 ? 23.196 -4.697 -31.877 1.00 41.53 101 ARG A O 1
#

Sequence (101 aa):
AEFTSFVQLKFRLAISEVHLSVTDPRGRLVKTIGVYFTPRQVGDVGELKADDYSPLWQQCGTLSLSRGGTRASFKLTTPVVAANLKFEYLEFYERSAGGTR